Protein AF-A0A523RBK3-F1 (afdb_monomer_lite)

Radius of gyration: 15.53 Å; chains: 1; bounding box: 37×27×38 Å

Secondary structure (DSSP, 8-state):
-EEEEEE-S-HHHHHHHHHHHHHHTT--EEEEEE-SSEEEEEESS---HHHHHTT-SSEEEEEEEEEE--S-HHHHHHHHHHHH----S-EEEEEEEESS---HHHHHHHHHHHHHTT--EEE---SSTTS---HHHHHHTTTTTTSEEEEEEESSSEEEEEEEEE---

Sequence (169 aa):
MNYAFILGKHPKLSLLEIASVFKSKGINFELKEFEKEFAVFEIEKEIEPQSFLNQLGGIIRIVDVEEIKLDNLSSQVAQAINQTIKTNSKFSFGVSAFGLKITNKDLVEIKKRLRKLNKKCRFVPYRKSDGVLSSVQVTKNNLLKEGLEIVLLQGNKSYLGKTIAVQDF

pLDDT: mean 95.7, std 3.06, range [81.88, 98.69]

Structure (mmCIF, N/CA/C/O backbone):
data_AF-A0A523RBK3-F1
#
_entry.id   AF-A0A523RBK3-F1
#
loop_
_atom_site.group_PDB
_atom_site.id
_atom_site.type_symbol
_atom_site.label_atom_id
_atom_site.label_alt_id
_atom_site.label_comp_id
_atom_site.label_asym_id
_atom_site.label_entity_id
_atom_site.label_seq_id
_atom_site.pdbx_PDB_ins_code
_atom_site.Cartn_x
_atom_site.Cartn_y
_atom_site.Cartn_z
_atom_site.occupancy
_atom_site.B_iso_or_equiv
_atom_site.auth_seq_id
_atom_site.auth_comp_id
_atom_site.auth_asym_id
_atom_site.auth_atom_id
_atom_site.pdbx_PDB_model_num
ATOM 1 N N . MET A 1 1 ? 3.959 -5.389 14.275 1.00 92.19 1 MET A N 1
ATOM 2 C CA . MET A 1 1 ? 3.916 -5.362 12.788 1.00 92.19 1 MET A CA 1
ATOM 3 C C . MET A 1 1 ? 3.014 -4.219 12.364 1.00 92.19 1 MET A C 1
ATOM 5 O O . MET A 1 1 ? 2.046 -3.978 13.075 1.00 92.19 1 MET A O 1
ATOM 9 N N . ASN A 1 2 ? 3.294 -3.540 11.249 1.00 97.31 2 ASN A N 1
ATOM 10 C CA . ASN A 1 2 ? 2.471 -2.420 10.788 1.00 97.31 2 ASN A CA 1
ATOM 11 C C . ASN A 1 2 ? 1.676 -2.807 9.539 1.00 97.31 2 ASN A C 1
ATOM 13 O O . ASN A 1 2 ? 2.246 -3.177 8.516 1.00 97.31 2 ASN A O 1
ATOM 17 N N . TYR A 1 3 ? 0.354 -2.680 9.621 1.00 98.44 3 TYR A N 1
ATOM 18 C CA . TYR A 1 3 ? -0.538 -2.891 8.488 1.00 98.44 3 TYR A CA 1
ATOM 19 C C . TYR A 1 3 ? -1.302 -1.621 8.170 1.00 98.44 3 TYR A C 1
ATOM 21 O O . TYR A 1 3 ? -1.888 -0.993 9.054 1.00 98.44 3 TYR A O 1
ATOM 29 N N . ALA A 1 4 ? -1.340 -1.277 6.888 1.00 98.50 4 ALA A N 1
ATOM 30 C CA . ALA A 1 4 ? -2.228 -0.253 6.384 1.00 98.50 4 ALA A CA 1
ATOM 31 C C . ALA A 1 4 ? -3.461 -0.874 5.728 1.00 98.50 4 ALA A C 1
ATOM 33 O O . ALA A 1 4 ? -3.375 -1.822 4.945 1.00 98.50 4 ALA A O 1
ATOM 34 N N . PHE A 1 5 ? -4.615 -0.294 6.021 1.00 98.44 5 PHE A N 1
ATOM 35 C CA . PHE A 1 5 ? -5.902 -0.671 5.460 1.00 98.44 5 PHE A CA 1
ATOM 36 C C . PHE A 1 5 ? -6.364 0.442 4.535 1.00 98.44 5 PHE A C 1
ATOM 38 O O . PHE A 1 5 ? -6.552 1.571 4.986 1.00 98.44 5 PHE A O 1
ATOM 45 N N . ILE A 1 6 ? -6.553 0.133 3.253 1.00 98.25 6 ILE A N 1
ATOM 46 C CA . ILE A 1 6 ? -7.092 1.101 2.295 1.00 98.25 6 ILE A CA 1
ATOM 47 C C . ILE A 1 6 ? -8.609 1.125 2.434 1.00 98.25 6 ILE A C 1
ATOM 49 O O . ILE A 1 6 ? -9.283 0.104 2.264 1.00 98.25 6 ILE A O 1
ATOM 53 N N . LEU A 1 7 ? -9.133 2.298 2.757 1.00 97.62 7 LEU A N 1
ATOM 54 C CA . LEU A 1 7 ? -10.514 2.499 3.164 1.00 97.62 7 LEU A CA 1
ATOM 55 C C . LEU A 1 7 ? -11.407 2.761 1.950 1.00 97.62 7 LEU A C 1
ATOM 57 O O . LEU A 1 7 ? -11.014 3.403 0.978 1.00 97.62 7 LEU A O 1
ATOM 61 N N . GLY A 1 8 ? -12.633 2.252 2.020 1.00 94.06 8 GLY A N 1
ATOM 62 C CA . GLY A 1 8 ? -13.672 2.496 1.031 1.00 94.06 8 GLY A CA 1
ATOM 63 C C . GLY A 1 8 ? -14.421 3.812 1.254 1.00 94.06 8 GLY A C 1
ATOM 64 O O . GLY A 1 8 ? -13.899 4.810 1.744 1.00 94.06 8 GLY A O 1
ATOM 65 N N . LYS A 1 9 ? -15.708 3.810 0.896 1.00 94.44 9 LYS A N 1
ATOM 66 C CA . LYS A 1 9 ? -16.561 5.010 0.858 1.00 94.44 9 LYS A CA 1
ATOM 67 C C . LYS A 1 9 ? -16.813 5.661 2.226 1.00 94.44 9 LYS A C 1
ATOM 69 O O . LYS A 1 9 ? -17.078 6.861 2.281 1.00 94.44 9 LYS A O 1
ATOM 74 N N . HIS A 1 10 ? -16.750 4.894 3.315 1.00 96.75 10 HIS A N 1
ATOM 75 C CA . HIS A 1 10 ? -17.093 5.354 4.665 1.00 96.75 10 HIS A CA 1
ATOM 76 C C . HIS A 1 10 ? -15.929 5.143 5.657 1.00 96.75 10 HIS A C 1
ATOM 78 O O . HIS A 1 10 ? -16.034 4.288 6.533 1.00 96.75 10 HIS A O 1
ATOM 84 N N . PRO A 1 11 ? -14.843 5.945 5.587 1.00 96.50 11 PRO A N 1
ATOM 85 C CA . PRO A 1 11 ? -13.596 5.714 6.332 1.00 96.50 11 PRO A CA 1
ATOM 86 C C . PRO A 1 11 ? -13.761 5.540 7.844 1.00 96.50 11 PRO A C 1
ATOM 88 O O . PRO A 1 11 ? -13.158 4.654 8.440 1.00 96.50 11 PRO A O 1
ATOM 91 N N . LYS A 1 12 ? -14.616 6.355 8.477 1.00 96.56 12 LYS A N 1
ATOM 92 C CA . LYS A 1 12 ? -14.877 6.257 9.923 1.00 96.56 12 LYS A CA 1
ATOM 93 C C . LYS A 1 12 ? -15.567 4.944 10.300 1.00 96.56 12 LYS A C 1
ATOM 95 O O . LYS A 1 12 ? -15.264 4.389 11.348 1.00 96.56 12 LYS A O 1
ATOM 100 N N . LEU A 1 13 ? -16.477 4.449 9.456 1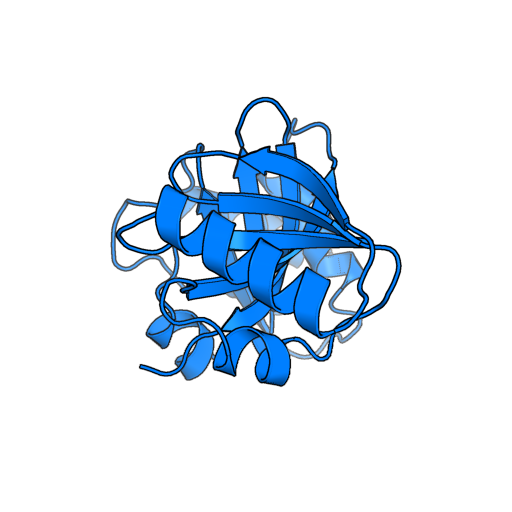.00 96.62 13 LEU A N 1
ATOM 101 C CA . LEU A 1 13 ? -17.139 3.163 9.676 1.00 96.62 13 LEU A CA 1
ATOM 102 C C . LEU A 1 13 ? -16.150 2.015 9.457 1.00 96.62 13 LEU A C 1
ATOM 104 O O . LEU A 1 13 ? -16.048 1.141 10.307 1.00 96.62 13 LEU A O 1
ATOM 108 N N . SER A 1 14 ? -15.356 2.085 8.387 1.00 97.25 14 SER A N 1
ATOM 109 C CA . SER A 1 14 ? -14.274 1.137 8.110 1.00 97.25 14 SER A CA 1
ATOM 110 C C . SER A 1 14 ? -13.286 1.023 9.282 1.00 97.25 14 SER A C 1
ATOM 112 O O . SER A 1 14 ? -12.883 -0.076 9.650 1.00 97.25 14 SER A O 1
ATOM 114 N N . LEU A 1 15 ? -12.931 2.145 9.921 1.00 97.31 15 LEU A N 1
ATOM 115 C CA . LEU A 1 15 ? -12.073 2.159 11.109 1.00 97.31 15 LEU A CA 1
ATOM 116 C C . LEU A 1 15 ? -12.705 1.405 12.293 1.00 97.31 15 LEU A C 1
ATOM 118 O O . LEU A 1 15 ? -12.025 0.638 12.976 1.00 97.31 15 LEU A O 1
ATOM 122 N N . LEU A 1 16 ? -14.007 1.606 12.526 1.00 96.38 16 LEU A N 1
ATOM 123 C CA . LEU A 1 16 ? -14.752 0.900 13.572 1.00 96.38 16 LEU A CA 1
ATOM 124 C C . LEU A 1 16 ? -14.866 -0.602 13.279 1.00 96.38 16 LEU A C 1
ATOM 126 O O . LEU A 1 16 ? -14.740 -1.397 14.208 1.00 96.38 16 LEU A O 1
ATOM 130 N N . GLU A 1 17 ? -15.055 -0.993 12.014 1.00 96.81 17 GLU A N 1
ATOM 131 C CA . GLU A 1 17 ? -15.045 -2.401 11.593 1.00 96.81 17 GLU A CA 1
ATOM 132 C C . GLU A 1 17 ? -13.702 -3.059 11.923 1.00 96.81 17 GLU A C 1
ATOM 134 O O . GLU A 1 17 ? -13.682 -4.075 12.618 1.00 96.81 17 GLU A O 1
ATOM 139 N N . ILE A 1 18 ? -12.583 -2.447 11.512 1.00 97.44 18 ILE A N 1
ATOM 140 C CA . ILE A 1 18 ? -11.232 -2.957 11.797 1.00 97.44 18 ILE A CA 1
ATOM 141 C C . ILE A 1 18 ? -11.037 -3.147 13.308 1.00 97.44 18 ILE A C 1
ATOM 143 O O . ILE A 1 18 ? -10.675 -4.236 13.760 1.00 97.44 18 ILE A O 1
ATOM 147 N N . ALA A 1 19 ? -11.324 -2.109 14.100 1.00 97.12 19 ALA A N 1
ATOM 148 C CA . ALA A 1 19 ? -11.160 -2.151 15.550 1.00 97.12 19 ALA A CA 1
ATOM 149 C C . ALA A 1 19 ? -12.057 -3.210 16.216 1.00 97.12 19 ALA A C 1
ATOM 151 O O . ALA A 1 19 ? -11.629 -3.880 17.157 1.00 97.12 19 ALA A O 1
ATOM 152 N N . SER A 1 20 ? -13.293 -3.381 15.736 1.00 96.75 20 SER A N 1
ATOM 153 C CA . SER A 1 20 ? -14.221 -4.404 16.230 1.00 96.75 20 SER A CA 1
ATOM 154 C C . SER A 1 20 ? -13.703 -5.815 15.944 1.00 96.75 20 SER A C 1
ATOM 156 O O . SER A 1 20 ? -13.658 -6.655 16.847 1.00 96.75 20 SER A O 1
ATOM 158 N N . VAL A 1 21 ? -13.219 -6.065 14.722 1.00 96.31 21 VAL A N 1
ATOM 159 C CA . VAL A 1 21 ? -12.657 -7.368 14.342 1.00 96.31 21 VAL A CA 1
ATOM 160 C C . VAL A 1 21 ? -11.393 -7.673 15.148 1.00 96.31 21 VAL A C 1
ATOM 162 O O . VAL A 1 21 ? -11.285 -8.781 15.677 1.00 96.31 21 VAL A O 1
ATOM 165 N N . PHE A 1 22 ? -10.481 -6.710 15.331 1.00 96.56 22 PHE A N 1
ATOM 166 C CA . PHE A 1 22 ? -9.311 -6.901 16.197 1.00 96.56 22 PHE A CA 1
ATOM 167 C C . PHE A 1 22 ? -9.706 -7.281 17.627 1.00 96.56 22 PHE A C 1
ATOM 169 O O . PHE A 1 22 ? -9.226 -8.296 18.136 1.00 96.56 22 PHE A O 1
ATOM 176 N N . LYS A 1 23 ? -10.645 -6.547 18.242 1.00 95.75 23 LYS A N 1
ATOM 177 C CA . LYS A 1 23 ? -11.152 -6.856 19.590 1.00 95.75 23 LYS A CA 1
ATOM 178 C C . LYS A 1 23 ? -11.771 -8.249 19.668 1.00 95.75 23 LYS A C 1
ATOM 180 O O . LYS A 1 23 ? -11.448 -9.002 20.580 1.00 95.75 23 LYS A O 1
ATOM 185 N N . SER A 1 24 ? -12.610 -8.618 18.699 1.00 95.44 24 SER A N 1
ATOM 186 C CA . SER A 1 24 ? -13.265 -9.935 18.667 1.00 95.44 24 SER A CA 1
ATOM 187 C C . SER A 1 24 ? -12.272 -11.102 18.588 1.00 95.44 24 SER A C 1
ATOM 189 O O . SER A 1 24 ? -12.551 -12.191 19.079 1.00 95.44 24 SER A O 1
ATOM 191 N N . LYS A 1 25 ? -11.093 -10.866 17.998 1.00 94.25 25 LYS A N 1
ATOM 192 C CA . LYS A 1 25 ? -10.009 -11.847 17.867 1.00 94.25 25 LYS A CA 1
ATOM 193 C C . LYS A 1 25 ? -8.978 -11.770 18.997 1.00 94.25 25 LYS A C 1
ATOM 195 O O . LYS A 1 25 ? -7.998 -12.513 18.950 1.00 94.25 25 LYS A O 1
ATOM 200 N N . GLY A 1 26 ? -9.166 -10.879 19.975 1.00 95.00 26 GLY A N 1
ATOM 201 C CA . GLY A 1 26 ? -8.201 -10.641 21.050 1.00 95.00 26 GLY A CA 1
ATOM 202 C C . GLY A 1 26 ? -6.849 -10.124 20.547 1.00 95.00 26 GLY A C 1
ATOM 203 O O . GLY A 1 26 ? -5.816 -10.462 21.115 1.00 95.00 26 GLY A O 1
ATOM 204 N N . ILE A 1 27 ? -6.839 -9.370 19.443 1.00 95.75 27 ILE A N 1
ATOM 205 C CA . ILE A 1 27 ? -5.625 -8.764 18.888 1.00 95.75 27 ILE A CA 1
ATOM 206 C C . ILE A 1 27 ? -5.444 -7.398 19.544 1.00 95.75 27 ILE A C 1
ATOM 208 O O . ILE A 1 27 ? -6.306 -6.530 19.400 1.00 95.75 27 ILE A O 1
ATOM 212 N N . ASN A 1 28 ? -4.322 -7.202 20.234 1.00 96.56 28 ASN A N 1
ATOM 213 C CA . ASN A 1 28 ? -3.901 -5.884 20.697 1.00 96.56 28 ASN A CA 1
ATOM 214 C C . ASN A 1 28 ? -3.442 -5.045 19.501 1.00 96.56 28 ASN A C 1
ATOM 216 O O . ASN A 1 28 ? -2.709 -5.534 18.634 1.00 96.56 28 ASN A O 1
ATOM 220 N N . PHE A 1 29 ? -3.888 -3.791 19.456 1.00 97.50 29 PHE A N 1
ATOM 221 C CA . PHE A 1 29 ? -3.589 -2.876 18.362 1.00 97.50 29 PHE A CA 1
ATOM 222 C C . PHE A 1 29 ? -3.420 -1.438 18.850 1.00 97.50 29 PHE A C 1
ATOM 224 O O . PHE A 1 29 ? -4.077 -1.005 19.797 1.00 97.50 29 PHE A O 1
ATOM 231 N N . GLU A 1 30 ? -2.604 -0.682 18.125 1.00 97.94 30 GLU A N 1
ATOM 232 C CA . GLU A 1 30 ? -2.456 0.764 18.251 1.00 97.94 30 GLU A CA 1
ATOM 233 C C . GLU A 1 30 ? -2.744 1.410 16.891 1.00 97.94 30 GLU A C 1
ATOM 235 O O . GLU A 1 30 ? -2.202 0.999 15.863 1.00 97.94 30 GLU A O 1
ATOM 240 N N . LEU A 1 31 ? -3.608 2.427 16.866 1.00 98.06 31 LEU A N 1
ATOM 241 C CA . LEU A 1 31 ? -3.828 3.235 15.669 1.00 98.06 31 LEU A CA 1
ATOM 242 C C . LEU A 1 31 ? -2.678 4.239 15.535 1.00 98.06 31 LEU A C 1
ATOM 244 O O . LEU A 1 31 ? -2.620 5.205 16.292 1.00 98.06 31 LEU A O 1
ATOM 248 N N . LYS A 1 32 ? -1.784 4.023 14.567 1.00 98.25 32 LYS A N 1
ATOM 249 C CA . LYS A 1 32 ? -0.632 4.905 14.317 1.00 98.25 32 LYS A CA 1
ATOM 250 C C . LYS A 1 32 ? -1.015 6.105 13.464 1.00 98.25 32 LYS A C 1
ATOM 252 O O . LYS A 1 32 ? -0.491 7.195 13.674 1.00 98.25 32 LYS A O 1
ATOM 257 N N . GLU A 1 33 ? -1.927 5.911 12.511 1.00 98.12 33 GLU A N 1
ATOM 258 C CA . GLU A 1 33 ? -2.356 6.970 11.599 1.00 98.12 33 GLU A CA 1
ATOM 259 C C . GLU A 1 33 ? -3.746 6.712 11.026 1.00 98.12 33 GLU A C 1
ATOM 261 O O . GLU A 1 33 ? -4.116 5.569 10.757 1.00 98.12 33 GLU A O 1
ATOM 266 N N . PHE A 1 34 ? -4.511 7.779 10.808 1.00 98.19 34 PHE A N 1
ATOM 267 C CA . PHE A 1 34 ? -5.820 7.709 10.173 1.00 98.19 34 PHE A CA 1
ATOM 268 C C . PHE A 1 34 ? -6.018 8.891 9.235 1.00 98.19 34 PHE A C 1
ATOM 270 O O . PHE A 1 34 ? -6.095 10.037 9.671 1.00 98.19 34 PHE A O 1
ATOM 277 N N . GLU A 1 35 ? -6.158 8.575 7.956 1.00 97.50 35 GLU A N 1
ATOM 278 C CA . GLU A 1 35 ? -6.405 9.515 6.877 1.00 97.50 35 GLU A CA 1
ATOM 279 C C . GLU A 1 35 ? -7.713 9.172 6.157 1.00 97.50 35 GLU A C 1
ATOM 281 O O . GLU A 1 35 ? -8.369 8.158 6.410 1.00 97.50 35 GLU A O 1
ATOM 286 N N . LYS A 1 36 ? -8.114 10.025 5.210 1.00 95.19 36 LYS A N 1
ATOM 287 C CA . LYS A 1 36 ? -9.346 9.817 4.434 1.00 95.19 36 LYS A CA 1
ATOM 288 C C . LYS A 1 36 ? -9.352 8.492 3.658 1.00 95.19 36 LYS A C 1
ATOM 290 O O . LYS A 1 36 ? -10.417 7.911 3.482 1.00 95.19 36 LYS A O 1
ATOM 295 N N . GLU A 1 37 ? -8.199 8.049 3.163 1.00 96.94 37 GLU A N 1
ATOM 296 C CA . GLU A 1 37 ? -8.091 6.900 2.251 1.00 96.94 37 GLU A CA 1
ATOM 297 C C . GLU A 1 37 ? -7.423 5.676 2.884 1.00 96.94 37 GLU A C 1
ATOM 299 O O . GLU A 1 37 ? -7.514 4.581 2.332 1.00 96.94 37 GLU A O 1
ATOM 304 N N . PHE A 1 38 ? -6.763 5.830 4.032 1.00 98.44 38 PHE A N 1
ATOM 305 C CA . PHE A 1 38 ? -6.058 4.735 4.687 1.00 98.44 38 PHE A CA 1
ATOM 306 C C . PHE A 1 38 ? -6.025 4.893 6.210 1.00 98.44 38 PHE A C 1
ATOM 308 O O . PHE A 1 38 ? -6.132 5.995 6.741 1.00 98.44 38 PHE A O 1
ATOM 315 N N . ALA A 1 39 ? -5.839 3.780 6.913 1.00 98.56 39 ALA A N 1
ATOM 316 C CA . ALA A 1 39 ? -5.503 3.754 8.334 1.00 98.56 39 ALA A CA 1
ATOM 317 C C . ALA A 1 39 ? -4.314 2.818 8.557 1.00 98.56 39 ALA A C 1
ATOM 319 O O . ALA A 1 39 ? -4.282 1.743 7.958 1.00 98.56 39 ALA A O 1
ATOM 320 N N . VAL A 1 40 ? -3.365 3.203 9.410 1.00 98.69 40 VAL A N 1
ATOM 321 C CA . VAL A 1 40 ? -2.197 2.388 9.769 1.00 98.69 40 VAL A CA 1
ATOM 322 C C . VAL A 1 40 ? -2.325 1.929 11.210 1.00 98.69 40 VAL A C 1
ATOM 324 O O . VAL A 1 40 ? -2.484 2.743 12.121 1.00 98.69 40 VAL A O 1
ATOM 327 N N . PHE A 1 41 ? -2.226 0.621 11.409 1.00 98.44 41 PHE A N 1
ATOM 328 C CA . PHE A 1 41 ? -2.255 -0.009 12.717 1.00 98.44 41 PHE A CA 1
ATOM 329 C C . PHE A 1 41 ? -0.960 -0.753 12.979 1.00 98.44 41 PHE A C 1
ATOM 331 O O . PHE A 1 41 ? -0.492 -1.516 12.132 1.00 98.44 41 PHE A O 1
ATOM 338 N N . GLU A 1 42 ? -0.441 -0.583 14.185 1.00 98.12 42 GLU A N 1
ATOM 339 C CA . GLU A 1 42 ? 0.530 -1.501 14.750 1.00 98.12 42 GLU A CA 1
ATOM 340 C C . GLU A 1 42 ? -0.231 -2.603 15.485 1.00 98.12 42 GLU A C 1
ATOM 342 O O . GLU A 1 42 ? -1.094 -2.315 16.315 1.00 98.12 42 GLU A O 1
ATOM 347 N N . ILE A 1 43 ? 0.060 -3.863 15.166 1.00 96.19 43 ILE A N 1
ATOM 348 C CA . ILE A 1 43 ? -0.532 -5.023 15.837 1.00 96.19 43 ILE A CA 1
ATOM 349 C C . ILE A 1 43 ? 0.546 -5.996 16.308 1.00 96.19 43 ILE A C 1
ATOM 351 O O . ILE A 1 43 ? 1.584 -6.170 15.657 1.00 96.19 43 ILE A O 1
ATOM 355 N N . GLU A 1 44 ? 0.284 -6.646 17.440 1.00 92.12 44 GLU A N 1
ATOM 356 C CA . GLU A 1 44 ? 1.220 -7.587 18.074 1.00 92.12 44 GLU A CA 1
ATOM 357 C C . GLU A 1 44 ? 1.207 -8.974 17.421 1.00 92.12 44 GLU A C 1
ATOM 359 O O . GLU A 1 44 ? 2.189 -9.711 17.497 1.00 92.12 44 GLU A O 1
ATOM 364 N N . LYS A 1 45 ? 0.098 -9.337 16.767 1.00 89.25 45 LYS A N 1
ATOM 365 C CA . LYS A 1 45 ? -0.124 -10.669 16.200 1.00 89.25 45 LYS A CA 1
ATOM 366 C C . LYS A 1 45 ? -0.292 -10.602 14.687 1.00 89.25 45 LYS A C 1
ATOM 368 O O . LYS A 1 45 ? -1.072 -9.795 14.189 1.00 89.25 45 LYS A O 1
ATOM 373 N N . GLU A 1 46 ? 0.395 -11.488 13.971 1.00 88.94 46 GLU A N 1
ATOM 374 C CA . GLU A 1 46 ? 0.202 -11.655 12.531 1.00 88.94 46 GLU A CA 1
ATOM 375 C C . GLU A 1 46 ? -1.238 -12.097 12.221 1.00 88.94 46 GLU A C 1
ATOM 377 O O . GLU A 1 46 ? -1.829 -12.924 12.924 1.00 88.94 46 GLU A O 1
ATOM 382 N N . ILE A 1 47 ? -1.814 -11.511 11.173 1.00 92.62 47 ILE A N 1
ATOM 383 C CA . ILE A 1 47 ? -3.145 -11.851 10.674 1.00 92.62 47 ILE A CA 1
ATOM 384 C C . ILE A 1 47 ? -3.011 -12.663 9.396 1.00 92.62 47 ILE A C 1
ATOM 386 O O . ILE A 1 47 ? -2.133 -12.388 8.588 1.00 92.62 47 ILE A O 1
ATOM 390 N N . GLU A 1 48 ? -3.934 -13.597 9.172 1.00 95.31 48 GLU A N 1
ATOM 391 C CA . GLU A 1 48 ? -4.135 -14.187 7.847 1.00 95.31 48 GLU A CA 1
ATOM 392 C C . GLU A 1 48 ? -4.823 -13.154 6.943 1.00 95.31 48 GLU A C 1
ATOM 394 O O . GLU A 1 48 ? -6.031 -12.930 7.108 1.00 95.31 48 GLU A O 1
ATOM 399 N N . PRO A 1 49 ? -4.106 -12.478 6.020 1.00 94.69 49 PRO A N 1
ATOM 400 C CA . PRO A 1 49 ? -4.567 -11.197 5.489 1.00 94.69 49 PRO A CA 1
ATOM 401 C C . PRO A 1 49 ? -5.861 -11.310 4.685 1.00 94.69 49 PRO A C 1
ATOM 403 O O . PRO A 1 49 ? -6.771 -10.505 4.868 1.00 94.69 49 PRO A O 1
ATOM 406 N N . GLN A 1 50 ? -5.989 -12.336 3.836 1.00 96.06 50 GLN A N 1
ATOM 407 C CA . GLN A 1 50 ? -7.195 -12.510 3.024 1.00 96.06 50 GLN A CA 1
ATOM 408 C C . GLN A 1 50 ? -8.401 -12.920 3.880 1.00 96.06 50 GLN A C 1
ATOM 410 O O . GLN A 1 50 ? -9.487 -12.376 3.712 1.00 96.06 50 GLN A O 1
ATOM 415 N N . SER A 1 51 ? -8.215 -13.831 4.841 1.00 95.44 51 SER A N 1
ATOM 416 C CA . SER A 1 51 ? -9.285 -14.234 5.766 1.00 95.44 51 SER A CA 1
ATOM 417 C C . SER A 1 51 ? -9.755 -13.058 6.625 1.00 95.44 51 SER A C 1
ATOM 419 O O . SER A 1 51 ? -10.955 -12.885 6.847 1.00 95.44 51 SER A O 1
ATOM 421 N N . PHE A 1 52 ? -8.822 -12.215 7.077 1.00 96.00 52 PHE A N 1
ATOM 422 C CA . PHE A 1 52 ? -9.128 -10.992 7.813 1.00 96.00 52 PHE A CA 1
ATOM 423 C C . PHE A 1 52 ? -9.894 -9.989 6.947 1.00 96.00 52 PHE A C 1
ATOM 425 O O . PHE A 1 52 ? -10.932 -9.489 7.373 1.00 96.00 52 PHE A O 1
ATOM 432 N N . LEU A 1 53 ? -9.428 -9.740 5.719 1.00 96.69 53 LEU A N 1
ATOM 433 C CA . LEU A 1 53 ? -10.076 -8.819 4.787 1.00 96.69 53 LEU A CA 1
ATOM 434 C C . LEU A 1 53 ? -11.510 -9.247 4.446 1.00 96.69 53 LEU A C 1
ATOM 436 O O . LEU A 1 53 ? -12.395 -8.401 4.398 1.00 96.69 53 LEU A O 1
ATOM 440 N N . ASN A 1 54 ? -11.761 -10.549 4.295 1.00 95.88 54 ASN A N 1
ATOM 441 C CA . ASN A 1 54 ? -13.090 -11.091 3.990 1.00 95.88 54 ASN A CA 1
ATOM 442 C C . ASN A 1 54 ? -14.137 -10.843 5.099 1.00 95.88 54 ASN A C 1
ATOM 444 O O . ASN A 1 54 ? -15.327 -11.035 4.863 1.00 95.88 54 ASN A O 1
ATOM 448 N N . GLN A 1 55 ? -13.719 -10.428 6.301 1.00 95.06 55 GLN A N 1
ATOM 449 C CA . GLN A 1 55 ? -14.615 -10.045 7.403 1.00 95.06 55 GLN A CA 1
ATOM 450 C C . GLN A 1 55 ? -14.979 -8.551 7.389 1.00 95.06 55 GLN A C 1
ATOM 452 O O . GLN A 1 55 ? -15.781 -8.117 8.215 1.00 95.06 55 GLN A O 1
ATOM 457 N N . LEU A 1 56 ? -14.389 -7.758 6.490 1.00 95.31 56 LEU A N 1
ATOM 458 C CA . LEU A 1 56 ? -14.530 -6.304 6.448 1.00 95.31 56 LEU A CA 1
ATOM 459 C C . LEU A 1 56 ? -15.298 -5.887 5.191 1.00 95.31 56 LEU A C 1
ATOM 461 O O . LEU A 1 56 ? -14.918 -6.234 4.074 1.00 95.31 56 LEU A O 1
ATOM 465 N N . GLY A 1 57 ? -16.367 -5.109 5.362 1.00 92.25 57 GLY A N 1
ATOM 466 C CA . GLY A 1 57 ? -17.171 -4.621 4.239 1.00 92.25 57 GLY A CA 1
ATOM 467 C C . GLY A 1 57 ? -16.590 -3.356 3.609 1.00 92.25 57 GLY A C 1
ATOM 468 O O . GLY A 1 57 ? -16.672 -3.159 2.396 1.00 92.25 57 GLY A O 1
ATOM 469 N N . GLY A 1 58 ? -15.982 -2.495 4.429 1.00 93.38 58 GLY A N 1
ATOM 470 C CA . GLY A 1 58 ? -15.521 -1.168 4.028 1.00 93.38 58 GLY A CA 1
ATOM 471 C C . GLY A 1 58 ? -14.047 -1.057 3.637 1.00 93.38 58 GLY 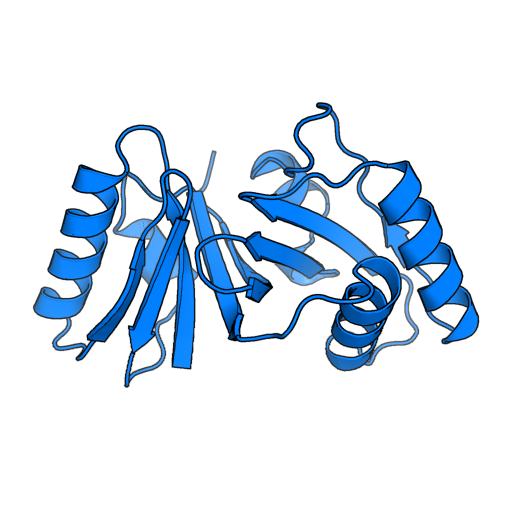A C 1
ATOM 472 O O . GLY A 1 58 ? -13.549 0.073 3.606 1.00 93.38 58 GLY A O 1
ATOM 473 N N . ILE A 1 59 ? -13.338 -2.163 3.390 1.00 97.50 59 ILE A N 1
ATOM 474 C CA . ILE A 1 59 ? -11.883 -2.186 3.155 1.00 97.50 59 ILE A CA 1
ATOM 475 C C . ILE A 1 59 ? -11.559 -2.754 1.776 1.00 97.50 59 ILE A C 1
ATOM 477 O O . ILE A 1 59 ? -11.986 -3.847 1.427 1.00 97.50 59 ILE A O 1
ATOM 481 N N . ILE A 1 60 ? -10.748 -2.021 1.012 1.00 96.62 60 ILE A N 1
ATOM 482 C CA . ILE A 1 60 ? -10.402 -2.357 -0.375 1.00 96.62 60 ILE A CA 1
ATOM 483 C C . ILE A 1 60 ? -9.220 -3.332 -0.435 1.00 96.62 60 ILE A C 1
ATOM 485 O O . ILE A 1 60 ? -9.181 -4.219 -1.291 1.00 96.62 60 ILE A O 1
ATOM 489 N N . ARG A 1 61 ? -8.206 -3.130 0.415 1.00 96.88 61 ARG A N 1
ATOM 490 C CA . ARG A 1 61 ? -6.996 -3.966 0.481 1.00 96.88 61 ARG A CA 1
ATOM 491 C C . ARG A 1 61 ? -6.236 -3.763 1.790 1.00 96.88 61 ARG A C 1
ATOM 493 O O . ARG A 1 61 ? -6.394 -2.728 2.441 1.00 96.88 61 ARG A O 1
ATOM 500 N N . ILE A 1 62 ? -5.381 -4.730 2.112 1.00 98.31 62 ILE A N 1
ATOM 501 C CA . ILE A 1 62 ? -4.429 -4.681 3.230 1.00 98.31 62 ILE A CA 1
ATOM 502 C C . ILE A 1 62 ? -3.012 -4.610 2.665 1.00 98.31 62 ILE A C 1
ATOM 504 O O . ILE A 1 62 ? -2.677 -5.306 1.700 1.00 98.31 62 ILE A O 1
ATOM 508 N N . VAL A 1 63 ? -2.186 -3.773 3.282 1.00 98.50 63 VAL A N 1
ATOM 509 C CA . VAL A 1 63 ? -0.796 -3.526 2.909 1.00 98.50 63 VAL A CA 1
ATOM 510 C C . VAL A 1 63 ? 0.094 -3.772 4.124 1.00 98.50 63 VAL A C 1
ATOM 512 O O . VAL A 1 63 ? -0.162 -3.228 5.194 1.00 98.50 63 VAL A O 1
ATOM 515 N N . ASP A 1 64 ? 1.137 -4.573 3.949 1.00 97.94 64 ASP A N 1
ATOM 516 C CA . ASP A 1 64 ? 2.241 -4.724 4.904 1.00 97.94 64 ASP A CA 1
ATOM 517 C C . ASP A 1 64 ? 3.216 -3.564 4.693 1.00 97.94 64 ASP A C 1
ATOM 519 O O . ASP A 1 64 ? 3.771 -3.445 3.595 1.00 97.94 64 ASP A O 1
ATOM 523 N N . VAL A 1 65 ? 3.338 -2.669 5.677 1.00 98.12 65 VAL A N 1
ATOM 524 C CA . VAL A 1 65 ? 4.010 -1.368 5.529 1.00 98.12 65 VAL A CA 1
ATOM 525 C C . VAL A 1 65 ? 5.114 -1.153 6.555 1.00 98.12 65 VAL A C 1
ATOM 527 O O . VAL A 1 65 ? 5.047 -1.617 7.687 1.00 98.12 65 VAL A O 1
ATOM 530 N N . GLU A 1 66 ? 6.091 -0.336 6.183 1.00 97.56 66 GLU A N 1
ATOM 531 C CA . GLU A 1 66 ? 7.087 0.235 7.083 1.00 97.56 66 GLU A CA 1
ATOM 532 C C . GLU A 1 66 ? 7.012 1.765 7.023 1.00 97.56 66 GLU A C 1
ATOM 534 O O . GLU A 1 66 ? 6.766 2.346 5.961 1.00 97.56 66 GLU A O 1
ATOM 539 N N . GLU A 1 67 ? 7.204 2.425 8.169 1.00 97.69 67 GLU A N 1
ATOM 540 C CA . GLU A 1 67 ? 7.361 3.882 8.221 1.00 97.69 67 GLU A CA 1
ATOM 541 C C . GLU A 1 67 ? 8.703 4.258 7.580 1.00 97.69 67 GLU A C 1
ATOM 543 O O . GLU A 1 67 ? 9.740 3.667 7.884 1.00 97.69 67 GLU A O 1
ATOM 548 N N . ILE A 1 68 ? 8.690 5.241 6.683 1.00 97.00 68 ILE A N 1
ATOM 549 C CA . ILE A 1 68 ? 9.876 5.704 5.965 1.00 97.00 68 ILE A CA 1
ATOM 550 C C . ILE A 1 68 ? 9.970 7.225 5.995 1.00 97.00 68 ILE A C 1
ATOM 552 O O . ILE A 1 68 ? 8.987 7.940 6.171 1.00 97.00 68 ILE A O 1
ATOM 556 N N . LYS A 1 69 ? 11.166 7.740 5.712 1.00 96.44 69 LYS A N 1
ATOM 557 C CA . LYS A 1 69 ? 11.337 9.127 5.284 1.00 96.44 69 LYS A CA 1
ATOM 558 C C . LYS A 1 69 ? 11.327 9.162 3.760 1.00 96.44 69 LYS A C 1
ATOM 560 O O . LYS A 1 69 ? 12.270 8.679 3.136 1.00 96.44 69 LYS A O 1
ATOM 565 N N . LEU A 1 70 ? 10.263 9.693 3.164 1.00 92.81 70 LEU A N 1
ATOM 566 C CA . LEU A 1 70 ? 10.152 9.798 1.711 1.00 92.81 70 LEU A CA 1
ATOM 567 C C . LEU A 1 70 ? 11.077 10.910 1.190 1.00 92.81 70 LEU A C 1
ATOM 569 O O . LEU A 1 70 ? 10.925 12.070 1.569 1.00 92.81 70 LEU A O 1
ATOM 573 N N . ASP A 1 71 ? 12.031 10.559 0.328 1.00 91.12 71 ASP A N 1
ATOM 574 C CA . ASP A 1 71 ? 12.975 11.509 -0.275 1.00 91.12 71 ASP A CA 1
ATOM 575 C C . ASP A 1 71 ? 13.005 11.401 -1.809 1.00 91.12 71 ASP A C 1
ATOM 577 O O . ASP A 1 71 ? 12.656 12.338 -2.524 1.00 91.12 71 ASP A O 1
ATOM 581 N N . ASN A 1 72 ? 13.361 10.232 -2.332 1.00 93.38 72 ASN A N 1
ATOM 582 C CA . ASN A 1 72 ? 13.435 9.902 -3.740 1.00 93.38 72 ASN A CA 1
ATOM 583 C C . ASN A 1 72 ? 12.545 8.692 -4.007 1.00 93.38 72 ASN A C 1
ATOM 585 O O . ASN A 1 72 ? 12.999 7.543 -4.003 1.00 93.38 72 ASN A O 1
ATOM 589 N N . LEU A 1 73 ? 11.277 8.982 -4.301 1.00 94.56 73 LEU A N 1
ATOM 590 C CA . LEU A 1 73 ? 10.232 7.997 -4.565 1.00 94.56 73 LEU A CA 1
ATOM 591 C C . LEU A 1 73 ? 10.699 6.900 -5.529 1.00 94.56 73 LEU A C 1
ATOM 593 O O . LEU A 1 73 ? 10.633 5.714 -5.210 1.00 94.56 73 LEU A O 1
ATOM 597 N N . SER A 1 74 ? 11.219 7.283 -6.698 1.00 94.81 74 SER A N 1
ATOM 598 C CA . SER A 1 74 ? 11.624 6.328 -7.731 1.00 94.81 74 SER A CA 1
ATOM 599 C C . SER A 1 74 ? 12.746 5.398 -7.263 1.00 94.81 74 SER A C 1
ATOM 601 O O . SER A 1 74 ? 12.778 4.224 -7.641 1.00 94.81 74 SER A O 1
ATOM 603 N N . SER A 1 75 ? 13.682 5.908 -6.459 1.00 96.06 75 SER A N 1
ATOM 604 C CA . SER A 1 75 ? 14.785 5.124 -5.902 1.00 96.06 75 SER A CA 1
ATOM 605 C C . SER A 1 75 ? 14.318 4.188 -4.794 1.00 96.06 75 SER A C 1
ATOM 607 O O . SER A 1 75 ? 14.614 2.995 -4.855 1.00 96.06 75 SER A O 1
ATOM 609 N N . GLN A 1 76 ? 13.551 4.703 -3.833 1.00 96.81 76 GLN A N 1
ATOM 610 C CA . GLN A 1 76 ? 13.059 3.932 -2.691 1.00 96.81 76 GLN A CA 1
ATOM 611 C C . GLN A 1 76 ? 12.124 2.805 -3.143 1.00 96.81 76 GLN A C 1
ATOM 613 O O . GLN A 1 76 ? 12.311 1.657 -2.747 1.00 96.81 76 GLN A O 1
ATOM 618 N N . VAL A 1 77 ? 11.201 3.081 -4.071 1.00 97.56 77 VAL A N 1
ATOM 619 C CA . VAL A 1 77 ? 10.318 2.049 -4.639 1.00 97.56 77 VAL A CA 1
ATOM 620 C C . VAL A 1 77 ? 11.115 0.987 -5.401 1.00 97.56 77 VAL A C 1
ATOM 622 O O . VAL A 1 77 ? 10.867 -0.206 -5.236 1.00 97.56 77 VAL A O 1
ATOM 625 N N . ALA A 1 78 ? 12.096 1.380 -6.222 1.00 97.44 78 ALA A N 1
ATOM 626 C CA . ALA A 1 78 ? 12.923 0.412 -6.945 1.00 97.44 78 ALA A CA 1
ATOM 627 C C . ALA A 1 78 ? 13.747 -0.472 -5.993 1.00 97.44 78 ALA A C 1
ATOM 629 O O . ALA A 1 78 ? 13.897 -1.671 -6.242 1.00 97.44 78 ALA A O 1
ATOM 630 N N . GLN A 1 79 ? 14.260 0.102 -4.902 1.00 96.44 79 GLN A N 1
ATOM 631 C CA . GLN A 1 79 ? 14.993 -0.632 -3.877 1.00 96.44 79 GLN A CA 1
ATOM 632 C C . GLN A 1 79 ? 14.088 -1.617 -3.135 1.00 96.44 79 GLN A C 1
ATOM 634 O O . GLN A 1 79 ? 14.459 -2.787 -3.030 1.00 96.44 79 GLN A O 1
ATOM 639 N N . ALA A 1 80 ? 12.895 -1.187 -2.718 1.00 96.88 80 ALA A N 1
ATOM 640 C CA . ALA A 1 80 ? 11.909 -2.053 -2.079 1.00 96.88 80 ALA A CA 1
ATOM 641 C C . ALA A 1 80 ? 11.545 -3.242 -2.981 1.00 96.88 80 ALA A C 1
ATOM 643 O O . ALA A 1 80 ? 11.656 -4.395 -2.571 1.00 96.88 80 ALA A O 1
ATOM 644 N N . ILE A 1 81 ? 11.247 -2.989 -4.262 1.00 96.88 81 ILE A N 1
ATOM 645 C CA . ILE A 1 81 ? 10.979 -4.052 -5.243 1.00 96.88 81 ILE A CA 1
ATOM 646 C C . ILE A 1 81 ? 12.158 -5.030 -5.349 1.00 96.88 81 ILE A C 1
ATOM 648 O O . ILE A 1 81 ? 11.952 -6.243 -5.373 1.00 96.88 81 ILE A O 1
ATOM 652 N N . ASN A 1 82 ? 13.395 -4.531 -5.419 1.00 95.69 82 ASN A N 1
ATOM 653 C CA . ASN A 1 82 ? 14.586 -5.377 -5.520 1.00 95.69 82 ASN A CA 1
ATOM 654 C C . ASN A 1 82 ? 14.836 -6.205 -4.247 1.00 95.69 82 ASN A C 1
ATOM 656 O O . ASN A 1 82 ? 15.343 -7.327 -4.315 1.00 95.69 82 ASN A O 1
ATOM 660 N N . GLN A 1 83 ? 14.478 -5.665 -3.083 1.00 94.75 83 GLN A N 1
ATOM 661 C CA . GLN A 1 83 ? 14.557 -6.374 -1.812 1.00 94.75 83 GLN A CA 1
ATOM 662 C C . GLN A 1 83 ? 13.489 -7.467 -1.716 1.00 94.75 83 GLN A C 1
ATOM 664 O O . GLN A 1 83 ? 13.826 -8.563 -1.275 1.00 94.75 83 GLN A O 1
ATOM 669 N N . THR A 1 84 ? 12.266 -7.225 -2.186 1.00 93.75 84 THR A N 1
ATOM 670 C CA . THR A 1 84 ? 11.177 -8.213 -2.155 1.00 93.75 84 THR A CA 1
ATOM 671 C C . THR A 1 84 ? 11.340 -9.303 -3.221 1.00 93.75 84 THR A C 1
ATOM 673 O O . THR A 1 84 ? 11.246 -10.491 -2.921 1.00 93.75 84 THR A O 1
ATOM 676 N N . ILE A 1 85 ? 11.623 -8.934 -4.473 1.00 92.31 85 ILE A N 1
ATOM 677 C CA . ILE A 1 85 ? 11.703 -9.878 -5.595 1.00 92.31 85 ILE A CA 1
ATOM 678 C C . ILE A 1 85 ? 13.137 -10.374 -5.773 1.00 92.31 85 ILE A C 1
ATOM 680 O O . ILE A 1 85 ? 13.966 -9.761 -6.451 1.00 92.31 85 ILE A O 1
ATOM 684 N N . LYS A 1 86 ? 13.429 -11.545 -5.201 1.00 89.06 86 LYS A N 1
ATOM 685 C CA . LYS A 1 86 ? 14.754 -12.180 -5.307 1.00 89.06 86 LYS A CA 1
ATOM 686 C C . LYS A 1 86 ? 15.001 -12.891 -6.637 1.00 89.06 86 LYS A C 1
ATOM 688 O O . LYS A 1 86 ? 16.152 -13.053 -7.024 1.00 89.06 86 LYS A O 1
ATOM 693 N N . THR A 1 87 ? 13.951 -13.244 -7.377 1.00 84.94 87 THR A N 1
ATOM 694 C CA . THR A 1 87 ? 14.098 -13.908 -8.681 1.00 84.94 87 THR A CA 1
ATOM 695 C C . THR A 1 87 ? 14.653 -12.975 -9.766 1.00 84.94 87 THR A C 1
ATOM 697 O O . THR A 1 87 ? 14.498 -11.750 -9.708 1.00 84.94 87 THR A O 1
ATOM 700 N N . ASN A 1 88 ? 15.293 -13.577 -10.772 1.00 82.88 88 ASN A N 1
ATOM 701 C CA . ASN A 1 88 ? 15.714 -12.929 -12.019 1.00 82.88 88 ASN A CA 1
ATOM 702 C C . ASN A 1 88 ? 14.734 -13.188 -13.177 1.00 82.88 88 ASN A C 1
ATOM 704 O O . ASN A 1 88 ? 14.911 -12.653 -14.278 1.00 82.88 88 ASN A O 1
ATOM 708 N N . SER A 1 89 ? 13.694 -13.992 -12.936 1.00 90.56 89 SER A N 1
ATOM 709 C CA . SER A 1 89 ? 12.589 -14.184 -13.870 1.00 90.56 89 SER A CA 1
ATOM 710 C C . SER A 1 89 ? 11.851 -12.873 -14.120 1.00 90.56 89 SER A C 1
ATOM 712 O O . SER A 1 89 ? 11.849 -11.955 -13.297 1.00 90.56 89 SER A O 1
ATOM 714 N N . LYS A 1 90 ? 11.216 -12.776 -15.290 1.00 94.69 90 LYS A N 1
ATOM 715 C CA . LYS A 1 90 ? 10.431 -11.597 -15.647 1.00 94.69 90 LYS A CA 1
ATOM 716 C C . LYS A 1 90 ? 9.182 -11.520 -14.767 1.00 94.69 90 LYS A C 1
ATOM 718 O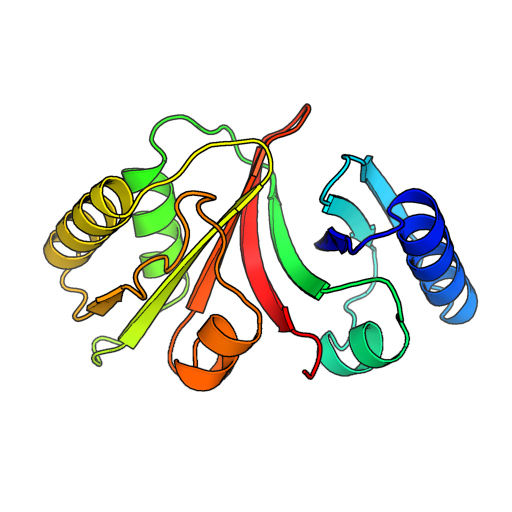 O . LYS A 1 90 ? 8.400 -12.460 -14.770 1.00 94.69 90 LYS A O 1
ATOM 723 N N . PHE A 1 91 ? 8.965 -10.387 -14.103 1.00 95.88 91 PHE A N 1
ATOM 724 C CA . PHE A 1 91 ? 7.795 -10.165 -13.243 1.00 95.88 91 PHE A CA 1
ATOM 725 C C . PHE A 1 91 ? 7.024 -8.889 -13.609 1.00 95.88 91 PHE A C 1
ATOM 727 O O . PHE A 1 91 ? 7.502 -8.029 -14.364 1.00 95.88 91 PHE A O 1
ATOM 734 N N . SER A 1 92 ? 5.808 -8.774 -13.079 1.00 97.25 92 SER A N 1
ATOM 735 C CA . SER A 1 92 ? 4.984 -7.563 -13.169 1.00 97.25 92 SER A CA 1
ATOM 736 C C . SER A 1 92 ? 5.051 -6.804 -11.852 1.00 97.25 92 SER A C 1
ATOM 738 O O . SER A 1 92 ? 5.008 -7.428 -10.799 1.00 97.25 92 SER A O 1
ATOM 740 N N . PHE A 1 93 ? 5.117 -5.478 -11.894 1.00 98.12 93 PHE A N 1
ATOM 741 C CA . PHE A 1 93 ? 4.949 -4.662 -10.697 1.00 98.12 93 PHE A CA 1
ATOM 742 C C . PHE A 1 93 ? 3.886 -3.587 -10.891 1.00 98.12 93 PHE A C 1
ATOM 744 O O . PHE A 1 93 ? 3.687 -3.071 -11.992 1.00 98.12 93 PHE A O 1
ATOM 751 N N . GLY A 1 94 ? 3.208 -3.257 -9.805 1.00 98.06 94 GLY A N 1
ATOM 752 C CA . GLY A 1 94 ? 2.341 -2.098 -9.681 1.00 98.06 94 GLY A CA 1
ATOM 753 C C . GLY A 1 94 ? 2.878 -1.150 -8.622 1.00 98.06 94 GLY A C 1
ATOM 754 O O . GLY A 1 94 ? 3.636 -1.565 -7.745 1.00 98.06 94 GLY A O 1
ATOM 755 N N . VAL A 1 95 ? 2.478 0.112 -8.704 1.00 98.25 95 VAL A N 1
ATOM 756 C CA . VAL A 1 95 ? 2.616 1.052 -7.594 1.00 98.25 95 VAL A CA 1
ATOM 757 C C . VAL A 1 95 ? 1.254 1.697 -7.390 1.00 98.25 95 VAL A C 1
ATOM 759 O O . VAL A 1 95 ? 0.588 1.979 -8.378 1.00 98.25 95 VAL A O 1
ATOM 762 N N . SER A 1 96 ? 0.833 1.890 -6.148 1.00 98.19 96 SER A N 1
ATOM 763 C CA . SER A 1 96 ? -0.314 2.729 -5.794 1.00 98.19 96 SER A CA 1
ATOM 764 C C . SER A 1 96 ? 0.134 3.770 -4.779 1.00 98.19 96 SER A C 1
ATOM 766 O O . SER A 1 96 ? 0.985 3.482 -3.940 1.00 98.19 96 SER A O 1
ATOM 768 N N . ALA A 1 97 ? -0.421 4.974 -4.851 1.00 97.62 97 ALA A N 1
ATOM 769 C CA . ALA A 1 97 ? -0.082 6.063 -3.946 1.00 97.62 97 ALA A CA 1
ATOM 770 C C . ALA A 1 97 ? -1.345 6.700 -3.357 1.00 97.62 97 ALA A C 1
ATOM 772 O O . ALA A 1 97 ? -2.275 6.999 -4.099 1.00 97.62 97 ALA A O 1
ATOM 773 N N . PHE A 1 98 ? -1.357 6.933 -2.045 1.00 97.31 98 PHE A N 1
ATOM 774 C CA . PHE A 1 98 ? -2.450 7.603 -1.334 1.00 97.31 98 PHE A CA 1
ATOM 775 C C . PHE A 1 98 ? -1.904 8.803 -0.560 1.00 97.31 98 PHE A C 1
ATOM 777 O O . PHE A 1 98 ? -0.874 8.691 0.102 1.00 97.31 98 PHE A O 1
ATOM 784 N N . GLY A 1 99 ? -2.561 9.961 -0.675 1.00 95.44 99 GLY A N 1
ATOM 785 C CA . GLY A 1 99 ? -2.079 11.230 -0.102 1.00 95.44 99 GLY A CA 1
ATOM 786 C C . GLY A 1 99 ? -0.878 11.872 -0.819 1.00 95.44 99 GLY A C 1
ATOM 787 O O . GLY A 1 99 ? -0.405 12.935 -0.426 1.00 95.44 99 GLY A O 1
ATOM 788 N N . LEU A 1 100 ? -0.405 11.273 -1.915 1.00 94.75 100 LEU A N 1
ATOM 789 C CA . LEU A 1 100 ? 0.613 11.830 -2.805 1.00 94.75 100 LEU A CA 1
ATOM 790 C C . LEU A 1 100 ? 0.328 11.456 -4.260 1.00 94.75 100 LEU A C 1
ATOM 792 O O . LEU A 1 100 ? -0.411 10.516 -4.546 1.00 94.75 100 LEU A O 1
ATOM 796 N N . LYS A 1 101 ? 0.940 12.184 -5.197 1.00 93.44 101 LYS A N 1
ATOM 797 C CA . LYS A 1 101 ? 0.745 11.958 -6.630 1.00 93.44 101 LYS A CA 1
ATOM 798 C C . LYS A 1 101 ? 1.861 11.101 -7.213 1.00 93.44 101 LYS A C 1
ATOM 800 O O . LYS A 1 101 ? 3.036 11.424 -7.072 1.00 93.44 101 LYS A O 1
ATOM 805 N N . ILE A 1 102 ? 1.470 10.081 -7.967 1.00 95.69 102 ILE A N 1
ATOM 806 C CA . ILE A 1 102 ? 2.356 9.288 -8.817 1.00 95.69 102 ILE A CA 1
ATOM 807 C C . ILE A 1 102 ? 1.742 9.156 -10.212 1.00 95.69 102 ILE A C 1
ATOM 809 O O . ILE A 1 102 ? 0.525 9.152 -10.390 1.00 95.69 102 ILE A O 1
ATOM 813 N N . THR A 1 103 ? 2.584 9.073 -11.232 1.00 96.38 103 THR A N 1
ATOM 814 C CA . THR A 1 103 ? 2.178 9.040 -12.636 1.00 96.38 103 THR A CA 1
ATOM 815 C C . THR A 1 103 ? 2.862 7.904 -13.390 1.00 96.38 103 THR A C 1
ATOM 817 O O . THR A 1 103 ? 3.841 7.309 -12.939 1.00 96.38 103 THR A O 1
ATOM 820 N N . ASN A 1 104 ? 2.395 7.626 -14.610 1.00 97.06 104 ASN A N 1
ATOM 821 C CA . ASN A 1 104 ? 3.0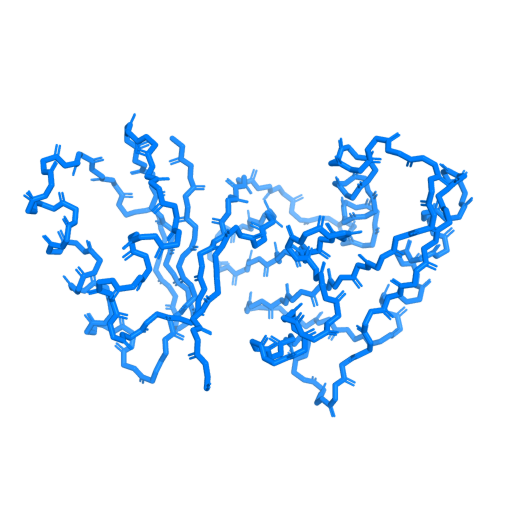64 6.666 -15.492 1.00 97.06 104 ASN A CA 1
ATOM 822 C C . ASN A 1 104 ? 4.517 7.076 -15.828 1.00 97.06 104 ASN A C 1
ATOM 824 O O . ASN A 1 104 ? 5.319 6.207 -16.167 1.00 97.06 104 ASN A O 1
ATOM 828 N N . LYS A 1 105 ? 4.883 8.367 -15.727 1.00 96.56 105 LYS A N 1
ATOM 829 C CA . LYS A 1 105 ? 6.275 8.817 -15.915 1.00 96.56 105 LYS A CA 1
ATOM 830 C C . LYS A 1 105 ? 7.176 8.314 -14.784 1.00 96.56 105 LYS A C 1
ATOM 832 O O . LYS A 1 105 ? 8.267 7.820 -15.065 1.00 96.56 105 LYS A O 1
ATOM 837 N N . ASP A 1 106 ? 6.686 8.342 -13.550 1.00 97.06 106 ASP A N 1
ATOM 838 C CA . ASP A 1 106 ? 7.405 7.830 -12.378 1.00 97.06 106 ASP A CA 1
ATOM 839 C C . ASP A 1 106 ? 7.597 6.309 -12.484 1.00 97.06 106 ASP A C 1
ATOM 841 O O . ASP A 1 106 ? 8.695 5.795 -12.277 1.00 97.06 106 ASP A O 1
ATOM 845 N N . LEU A 1 107 ? 6.577 5.576 -12.957 1.00 97.75 107 LEU A N 1
ATOM 846 C CA . LEU A 1 107 ? 6.689 4.133 -13.231 1.00 97.75 107 LEU A CA 1
ATOM 847 C C . LEU A 1 107 ? 7.769 3.804 -14.275 1.00 97.75 107 LEU A C 1
ATOM 849 O O . LEU A 1 107 ? 8.470 2.791 -14.165 1.00 97.75 107 LEU A O 1
ATOM 853 N N . VAL A 1 108 ? 7.933 4.657 -15.293 1.00 98.06 108 VAL A N 1
ATOM 854 C CA . VAL A 1 108 ? 9.016 4.523 -16.279 1.00 98.06 108 VAL A CA 1
ATOM 855 C C . VAL A 1 108 ? 10.378 4.735 -15.619 1.00 98.06 108 VAL A C 1
ATOM 857 O O . VAL A 1 108 ? 11.314 3.991 -15.927 1.00 98.06 108 VAL A O 1
ATOM 860 N N . GLU A 1 109 ? 10.510 5.706 -14.715 1.00 98.06 109 GLU A N 1
ATOM 861 C CA . GLU A 1 109 ? 11.756 5.943 -13.982 1.00 98.06 109 GLU A CA 1
ATOM 862 C C . GLU A 1 109 ? 12.103 4.772 -13.050 1.00 98.06 109 GLU A C 1
ATOM 864 O O . GLU A 1 109 ? 13.220 4.250 -13.115 1.00 98.06 109 GLU A O 1
ATOM 869 N N . ILE A 1 110 ? 11.136 4.283 -12.269 1.00 98.31 110 ILE A N 1
ATOM 870 C CA . ILE A 1 110 ? 11.285 3.097 -11.410 1.00 98.31 110 ILE A CA 1
ATOM 871 C C . ILE A 1 110 ? 11.752 1.899 -12.243 1.00 98.31 110 ILE A C 1
ATOM 873 O O . ILE A 1 110 ? 12.742 1.243 -11.912 1.00 98.31 110 ILE A O 1
ATOM 877 N N . LYS A 1 111 ? 11.118 1.651 -13.396 1.00 98.06 111 LYS A N 1
ATOM 878 C CA . LYS A 1 111 ? 11.529 0.579 -14.315 1.00 98.06 111 LYS A CA 1
ATOM 879 C C . LYS A 1 111 ? 12.956 0.768 -14.837 1.00 98.06 111 LYS A C 1
ATOM 881 O O . LYS A 1 111 ? 13.684 -0.216 -14.974 1.00 98.06 111 LYS A O 1
ATOM 886 N N . LYS A 1 112 ? 13.382 1.999 -15.148 1.00 98.12 112 LYS A N 1
ATOM 887 C CA . LYS A 1 112 ? 14.772 2.285 -15.559 1.00 98.12 112 LYS A CA 1
ATOM 888 C C . LYS A 1 112 ? 15.761 1.952 -14.440 1.00 98.12 112 LYS A C 1
ATOM 890 O O . LYS A 1 112 ? 16.806 1.376 -14.728 1.00 98.12 112 LYS A O 1
ATOM 895 N N . ARG A 1 113 ? 15.434 2.266 -13.184 1.00 97.44 113 ARG A N 1
ATOM 896 C CA . ARG A 1 113 ? 16.264 1.930 -12.015 1.00 97.44 113 ARG A CA 1
ATOM 897 C C . ARG A 1 113 ? 16.349 0.421 -11.800 1.00 97.44 113 ARG A C 1
ATOM 899 O O . ARG A 1 113 ? 17.448 -0.111 -11.710 1.00 97.44 113 ARG A O 1
ATOM 906 N N . LEU A 1 114 ? 15.223 -0.286 -11.861 1.00 96.88 114 LEU A N 1
ATOM 907 C CA . LEU A 1 114 ? 15.189 -1.752 -11.784 1.00 96.88 114 LEU A CA 1
ATOM 908 C C . LEU A 1 114 ? 16.018 -2.428 -12.885 1.00 96.88 114 LEU A C 1
ATOM 910 O 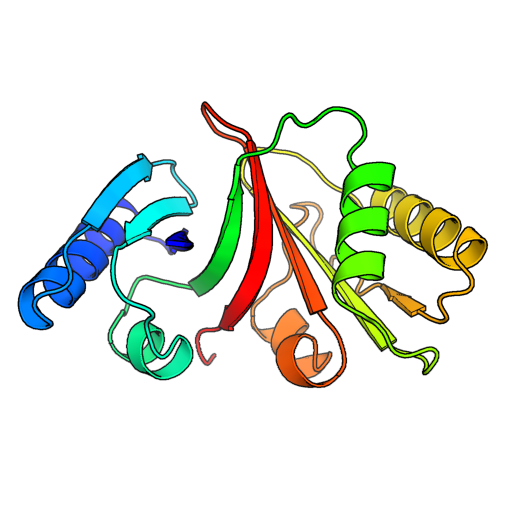O . LEU A 1 114 ? 16.700 -3.416 -12.625 1.00 96.88 114 LEU A O 1
ATOM 914 N N . ARG A 1 115 ? 16.030 -1.875 -14.105 1.00 95.62 115 ARG A N 1
ATOM 915 C CA . ARG A 1 115 ? 16.902 -2.368 -15.186 1.00 95.62 115 ARG A CA 1
ATOM 916 C C . ARG A 1 115 ? 18.387 -2.247 -14.845 1.00 95.62 115 ARG A C 1
ATOM 918 O O . ARG A 1 115 ? 19.129 -3.172 -15.147 1.00 95.62 115 ARG A O 1
ATOM 925 N N . LYS A 1 116 ? 18.810 -1.152 -14.199 1.00 96.06 116 LYS A N 1
ATOM 926 C CA . LYS A 1 116 ? 20.195 -0.988 -13.712 1.00 96.06 116 LYS A CA 1
ATOM 927 C C . LYS A 1 116 ? 20.549 -2.005 -12.619 1.00 96.06 116 LYS A C 1
ATOM 929 O O . LYS A 1 116 ? 21.710 -2.356 -12.478 1.00 96.06 116 LYS A O 1
ATOM 934 N N . LEU A 1 117 ? 19.547 -2.509 -11.898 1.00 94.50 117 LEU A N 1
ATOM 935 C CA . LEU A 1 117 ? 19.666 -3.592 -10.915 1.00 94.50 117 LEU A CA 1
ATOM 936 C C . LEU A 1 117 ? 19.490 -4.994 -11.539 1.00 94.50 117 LEU A C 1
ATOM 938 O O . LEU A 1 117 ? 19.222 -5.957 -10.827 1.00 94.50 117 LEU A O 1
ATOM 942 N N . ASN A 1 118 ? 19.597 -5.126 -12.867 1.00 94.19 118 ASN A N 1
ATOM 943 C CA . ASN A 1 118 ? 19.441 -6.383 -13.612 1.00 94.19 118 ASN A CA 1
ATOM 944 C C . ASN A 1 118 ? 18.072 -7.079 -13.454 1.00 94.19 118 ASN A C 1
ATOM 946 O O . ASN A 1 118 ? 17.943 -8.280 -13.693 1.00 94.19 118 ASN A O 1
ATOM 950 N N . LYS A 1 119 ? 17.009 -6.334 -13.118 1.00 95.38 119 LYS A N 1
ATOM 951 C CA . LYS A 1 119 ? 15.648 -6.878 -12.995 1.00 95.38 119 LYS A CA 1
ATOM 952 C C . LYS A 1 119 ? 14.858 -6.769 -14.302 1.00 95.38 119 LYS A C 1
ATOM 954 O O . LYS A 1 119 ? 14.590 -5.678 -14.815 1.00 95.38 119 LYS A O 1
ATOM 959 N N . LYS A 1 120 ? 14.407 -7.916 -14.825 1.00 95.44 120 LYS A N 1
ATOM 960 C CA . LYS A 1 120 ? 13.477 -7.992 -15.965 1.00 95.44 120 LYS A CA 1
ATOM 961 C C . LYS A 1 120 ? 12.049 -7.770 -15.467 1.00 95.44 120 LYS A C 1
ATOM 963 O O . LYS A 1 120 ? 11.497 -8.613 -14.774 1.00 95.44 120 LYS A O 1
ATOM 968 N N . CYS A 1 121 ? 11.427 -6.652 -15.834 1.00 95.88 121 CYS A N 1
ATOM 969 C CA . CYS A 1 121 ? 10.099 -6.317 -15.319 1.00 95.88 121 CYS A CA 1
ATOM 970 C C . CYS A 1 121 ? 9.196 -5.579 -16.321 1.00 95.88 121 CYS A C 1
ATOM 972 O O . CYS A 1 121 ? 9.654 -4.969 -17.299 1.00 95.88 121 CYS A O 1
ATOM 974 N N . ARG A 1 122 ? 7.887 -5.618 -16.056 1.00 96.81 122 ARG A N 1
ATOM 975 C CA . ARG A 1 122 ? 6.868 -4.738 -16.650 1.00 96.81 122 ARG A CA 1
ATOM 976 C C . ARG A 1 122 ? 6.110 -4.017 -15.536 1.00 96.81 122 ARG A C 1
ATOM 978 O O . ARG A 1 122 ? 5.842 -4.636 -14.515 1.00 96.81 122 ARG A O 1
ATOM 985 N N . PHE A 1 123 ? 5.771 -2.745 -15.736 1.00 97.81 123 PHE A N 1
ATOM 986 C CA . PHE A 1 123 ? 4.865 -2.050 -14.823 1.00 97.81 123 PHE A CA 1
ATOM 987 C C . PHE A 1 123 ? 3.427 -2.155 -15.331 1.00 97.81 123 PHE A C 1
ATOM 989 O O . PHE A 1 123 ? 3.210 -2.235 -16.544 1.00 97.81 123 PHE A O 1
ATOM 996 N N . VAL A 1 124 ? 2.464 -2.138 -14.416 1.00 98.06 124 VAL A N 1
ATOM 997 C CA . VAL A 1 124 ? 1.040 -1.995 -14.734 1.00 98.06 124 VAL A CA 1
ATOM 998 C C . VAL A 1 124 ? 0.729 -0.499 -14.857 1.00 98.06 124 VAL A C 1
ATOM 1000 O O . VAL A 1 124 ? 0.888 0.217 -13.872 1.00 98.06 124 VAL A O 1
ATOM 1003 N N . PRO A 1 125 ? 0.336 0.010 -16.041 1.00 97.38 125 PRO A N 1
ATOM 1004 C CA . PRO A 1 125 ? 0.038 1.428 -16.206 1.00 97.38 125 PRO A CA 1
ATOM 1005 C C . PRO A 1 125 ? -1.263 1.803 -15.493 1.00 97.38 125 PRO A C 1
ATOM 1007 O O . PRO A 1 125 ? -2.212 1.011 -15.441 1.00 97.38 125 PRO A O 1
ATOM 1010 N N . TYR A 1 126 ? -1.342 3.041 -15.016 1.00 96.81 126 TYR A N 1
ATOM 1011 C CA . TYR A 1 126 ? -2.593 3.582 -14.501 1.00 96.81 126 TYR A CA 1
ATOM 1012 C C . TYR A 1 126 ? -3.601 3.793 -15.632 1.00 96.81 126 TYR A C 1
ATOM 1014 O O . TYR A 1 126 ? -3.250 4.306 -16.699 1.00 96.81 126 TYR A O 1
ATOM 1022 N N . ARG A 1 127 ? -4.861 3.414 -15.385 1.00 91.44 127 ARG A N 1
ATOM 1023 C CA . ARG A 1 127 ? -5.993 3.712 -16.283 1.00 91.44 127 ARG A CA 1
ATOM 1024 C C . ARG A 1 127 ? -6.576 5.101 -16.033 1.00 91.44 127 ARG A C 1
ATOM 1026 O O . ARG A 1 127 ? -7.154 5.690 -16.939 1.00 91.44 127 ARG A O 1
ATOM 1033 N N . LYS A 1 128 ? -6.429 5.602 -14.808 1.00 86.31 128 LYS A N 1
ATOM 1034 C CA . LYS A 1 128 ? -6.809 6.945 -14.371 1.00 86.31 128 LYS A CA 1
ATOM 1035 C C . LYS A 1 128 ? -5.555 7.697 -13.929 1.00 86.31 128 LYS A C 1
ATOM 1037 O O . LYS A 1 128 ? -4.515 7.096 -13.695 1.00 86.31 128 LYS A O 1
ATOM 1042 N N . SER A 1 129 ? -5.625 9.018 -13.843 1.00 82.94 129 SER A N 1
ATOM 1043 C CA . SER A 1 129 ? -4.493 9.854 -13.424 1.00 82.94 129 SER A CA 1
ATOM 1044 C C . SER A 1 129 ? -4.400 10.047 -11.903 1.00 82.94 129 SER A C 1
ATOM 1046 O O . SER A 1 129 ? -3.747 10.990 -11.462 1.00 82.94 129 SER A O 1
ATOM 1048 N N . ASP A 1 130 ? -5.079 9.204 -11.121 1.00 90.31 130 ASP A N 1
ATOM 1049 C CA . ASP A 1 130 ? -5.114 9.235 -9.652 1.00 90.31 130 ASP A CA 1
ATOM 1050 C C . ASP A 1 130 ? -3.911 8.528 -9.008 1.00 90.31 130 ASP A C 1
ATOM 1052 O O . ASP A 1 130 ? -3.646 8.736 -7.833 1.00 90.31 130 ASP A O 1
ATOM 1056 N N . GLY A 1 131 ? -3.143 7.751 -9.778 1.00 94.44 131 GLY A N 1
ATOM 1057 C CA . GLY A 1 131 ? -1.954 7.072 -9.263 1.00 94.44 131 GLY A CA 1
ATOM 1058 C C . GLY A 1 131 ? -2.278 5.852 -8.397 1.00 94.44 131 GLY A C 1
ATOM 1059 O O . GLY A 1 131 ? -1.431 5.412 -7.622 1.00 94.44 131 GLY A O 1
ATOM 1060 N N . VAL A 1 132 ? -3.485 5.295 -8.539 1.00 96.75 132 VAL A N 1
ATOM 1061 C CA . VAL A 1 132 ? -3.946 4.120 -7.793 1.00 96.75 132 VAL A CA 1
ATOM 1062 C C . VAL A 1 132 ? -4.354 3.017 -8.765 1.00 96.75 132 VAL A C 1
ATOM 1064 O O . VAL A 1 132 ? -5.078 3.234 -9.738 1.00 96.75 132 VAL A O 1
ATOM 1067 N N . LEU A 1 133 ? -3.898 1.792 -8.509 1.00 97.00 133 LEU A N 1
ATOM 1068 C CA . LEU A 1 133 ? -4.375 0.611 -9.221 1.00 97.00 133 LEU A CA 1
ATOM 1069 C C . LEU A 1 133 ? -5.694 0.132 -8.618 1.00 97.00 133 LEU A C 1
ATOM 1071 O O . LEU A 1 133 ? -5.841 0.044 -7.398 1.00 97.00 133 LEU A O 1
ATOM 1075 N N . SER A 1 134 ? -6.657 -0.225 -9.468 1.00 95.50 134 SER A N 1
ATOM 1076 C CA . SER A 1 134 ? -7.888 -0.871 -9.000 1.00 95.50 134 SER A CA 1
ATOM 1077 C C . SER A 1 134 ? -7.638 -2.319 -8.570 1.00 95.50 134 SER A C 1
ATOM 1079 O O . SER A 1 134 ? -6.723 -2.966 -9.081 1.00 95.50 134 SER A O 1
ATOM 1081 N N . SER A 1 135 ? -8.503 -2.872 -7.713 1.00 94.12 135 SER A N 1
ATOM 1082 C CA . SER A 1 135 ? -8.459 -4.293 -7.327 1.00 94.12 135 SER A CA 1
ATOM 1083 C C . SER A 1 135 ? -8.431 -5.215 -8.554 1.00 94.12 135 SER A C 1
ATOM 1085 O O . SER A 1 135 ? -7.619 -6.130 -8.635 1.00 94.12 135 SER A O 1
ATOM 1087 N N . VAL A 1 136 ? -9.203 -4.887 -9.598 1.00 94.50 136 VAL A N 1
ATOM 1088 C CA . VAL A 1 136 ? -9.187 -5.606 -10.885 1.00 94.50 136 VAL A CA 1
ATOM 1089 C C . VAL A 1 136 ? -7.814 -5.559 -11.561 1.00 94.50 136 VAL A C 1
ATOM 1091 O O . VAL A 1 136 ? -7.374 -6.564 -12.119 1.00 94.50 136 VAL A O 1
ATOM 1094 N N . GLN A 1 137 ? -7.131 -4.408 -11.558 1.00 96.50 137 GLN A N 1
ATOM 1095 C CA . GLN A 1 137 ? -5.785 -4.304 -12.130 1.00 96.50 137 GLN A CA 1
ATOM 1096 C C . GLN A 1 137 ? -4.782 -5.137 -11.338 1.00 96.50 137 GLN A C 1
ATOM 1098 O O . GLN A 1 137 ? -3.960 -5.813 -11.955 1.00 96.50 137 GLN A O 1
ATOM 1103 N N . VAL A 1 138 ? -4.868 -5.115 -10.011 1.00 96.44 138 VAL A N 1
ATOM 1104 C CA . VAL A 1 138 ? -3.982 -5.875 -9.126 1.00 96.44 138 VAL A CA 1
ATOM 1105 C C . VAL A 1 138 ? -4.167 -7.382 -9.341 1.00 96.44 138 VAL A C 1
ATOM 1107 O O . VAL A 1 138 ? -3.193 -8.088 -9.619 1.00 96.44 138 VAL A O 1
ATOM 1110 N N . THR A 1 139 ? -5.415 -7.858 -9.347 1.00 94.44 139 THR A N 1
ATOM 1111 C CA . THR A 1 139 ? -5.748 -9.278 -9.525 1.00 94.44 139 THR A CA 1
ATOM 1112 C C . THR A 1 139 ? -5.451 -9.775 -10.940 1.00 94.44 139 THR A C 1
ATOM 1114 O O . THR A 1 139 ? -4.729 -10.754 -11.100 1.00 94.44 139 THR A O 1
ATOM 1117 N N . LYS A 1 140 ? -5.922 -9.092 -11.997 1.00 94.69 140 LYS A N 1
ATOM 1118 C CA . LYS A 1 140 ? -5.738 -9.561 -13.390 1.00 94.69 140 LYS A CA 1
ATOM 1119 C C . LYS A 1 140 ? -4.291 -9.496 -13.888 1.00 94.69 140 LYS A C 1
ATOM 1121 O O . LYS A 1 140 ? -3.971 -10.123 -14.893 1.00 94.69 140 LYS A O 1
ATOM 1126 N N . ASN A 1 141 ? -3.422 -8.731 -13.224 1.00 95.50 141 ASN A N 1
ATOM 1127 C CA . ASN A 1 141 ? -1.985 -8.716 -13.519 1.00 95.50 141 ASN A CA 1
ATOM 1128 C C . ASN A 1 141 ? -1.174 -9.649 -12.602 1.00 95.50 141 ASN A C 1
ATOM 1130 O O . ASN A 1 141 ? 0.056 -9.583 -12.639 1.00 95.50 141 ASN A O 1
ATOM 1134 N N . ASN A 1 142 ? -1.838 -10.503 -11.808 1.00 93.62 142 ASN A N 1
ATOM 1135 C CA . ASN A 1 142 ? -1.231 -11.456 -10.873 1.00 93.62 142 ASN A CA 1
ATOM 1136 C C . ASN A 1 142 ? -0.234 -10.810 -9.899 1.00 93.62 142 ASN A C 1
ATOM 1138 O O . ASN A 1 142 ? 0.761 -11.434 -9.526 1.00 93.62 142 ASN A O 1
ATOM 1142 N N . LEU A 1 143 ? -0.477 -9.563 -9.477 1.00 96.25 143 LEU A N 1
ATOM 1143 C CA . LEU A 1 143 ? 0.508 -8.827 -8.685 1.00 96.25 143 LEU A CA 1
ATOM 1144 C C . LEU A 1 143 ? 0.755 -9.457 -7.312 1.00 96.25 143 LEU A C 1
ATOM 1146 O O . LEU A 1 143 ? 1.860 -9.344 -6.821 1.00 96.25 143 LEU A O 1
ATOM 1150 N N . LEU A 1 144 ? -0.198 -10.168 -6.708 1.00 93.69 144 LEU A N 1
ATOM 1151 C CA . LEU A 1 144 ? 0.033 -10.821 -5.408 1.00 93.69 144 LEU A CA 1
ATOM 1152 C C . LEU A 1 144 ? 0.690 -12.208 -5.527 1.00 93.69 144 LEU A C 1
ATOM 1154 O O . LEU A 1 144 ? 1.232 -12.704 -4.547 1.00 93.69 144 LEU A O 1
ATOM 1158 N N . LYS A 1 145 ? 0.636 -12.849 -6.704 1.00 91.06 145 LYS A N 1
ATOM 1159 C CA . LYS A 1 145 ? 1.114 -14.233 -6.904 1.00 91.06 145 LYS A CA 1
ATOM 1160 C C . LYS A 1 145 ? 2.460 -14.308 -7.622 1.00 91.06 145 LYS A C 1
ATOM 1162 O O . LYS A 1 145 ? 3.327 -15.080 -7.235 1.00 91.06 145 LYS A O 1
ATOM 1167 N N . GLU A 1 146 ? 2.624 -13.522 -8.684 1.00 90.50 146 GLU A N 1
ATOM 1168 C CA . GLU A 1 146 ? 3.767 -13.597 -9.613 1.00 90.50 146 GLU A CA 1
ATOM 1169 C C . GLU A 1 146 ? 4.521 -12.262 -9.725 1.00 90.50 146 GLU A C 1
ATOM 1171 O O . GLU A 1 146 ? 5.472 -12.117 -10.499 1.00 90.50 146 GLU A O 1
ATOM 1176 N N . GLY A 1 147 ? 4.064 -11.252 -8.992 1.00 95.00 147 GLY A N 1
ATOM 1177 C CA . GLY A 1 147 ? 4.572 -9.895 -9.049 1.00 95.00 147 GLY A CA 1
ATOM 1178 C C . GLY A 1 147 ? 4.594 -9.256 -7.673 1.00 95.00 147 GLY A C 1
ATOM 1179 O O . GLY A 1 147 ? 4.837 -9.923 -6.672 1.00 95.00 147 GLY A O 1
ATOM 1180 N N . LEU A 1 148 ? 4.349 -7.951 -7.651 1.00 96.81 148 LEU A N 1
ATOM 1181 C CA . LEU A 1 148 ? 3.994 -7.218 -6.441 1.00 96.81 148 LEU A CA 1
ATOM 1182 C C . LEU A 1 148 ? 3.296 -5.911 -6.794 1.00 96.81 148 LEU A C 1
ATOM 1184 O O . LEU A 1 148 ? 3.519 -5.335 -7.860 1.00 96.81 148 LEU A O 1
ATOM 1188 N N . GLU A 1 149 ? 2.493 -5.412 -5.872 1.00 98.25 149 GLU A N 1
ATOM 1189 C CA . GLU A 1 149 ? 2.104 -4.010 -5.832 1.00 98.25 149 GLU A CA 1
ATOM 1190 C C . GLU A 1 149 ? 2.824 -3.360 -4.652 1.00 98.25 149 GLU A C 1
ATOM 1192 O O . GLU A 1 149 ? 2.664 -3.820 -3.523 1.00 98.25 149 GLU A O 1
ATOM 1197 N N . ILE A 1 150 ? 3.607 -2.312 -4.916 1.00 98.31 150 ILE A N 1
ATOM 1198 C CA . ILE A 1 150 ? 4.117 -1.432 -3.862 1.00 98.31 150 ILE A CA 1
ATOM 1199 C C . ILE A 1 150 ? 3.080 -0.351 -3.587 1.00 98.31 150 ILE A C 1
ATOM 1201 O O . ILE A 1 150 ? 2.512 0.217 -4.517 1.00 98.31 150 ILE A O 1
ATOM 1205 N N . VAL A 1 151 ? 2.856 -0.032 -2.322 1.00 98.50 151 VAL A N 1
ATOM 1206 C CA . VAL A 1 151 ? 1.958 1.045 -1.918 1.00 98.50 151 VAL A CA 1
ATOM 1207 C C . VAL A 1 151 ? 2.747 2.100 -1.159 1.00 98.50 151 VAL A C 1
ATOM 1209 O O . VAL A 1 151 ? 3.513 1.777 -0.254 1.00 98.50 151 VAL A O 1
ATOM 1212 N N . LEU A 1 152 ? 2.561 3.356 -1.557 1.00 98.31 152 LEU A N 1
ATOM 1213 C CA . LEU A 1 152 ? 3.070 4.543 -0.882 1.00 98.31 152 LEU A CA 1
ATOM 1214 C C . LEU A 1 152 ? 1.910 5.253 -0.195 1.00 98.31 152 LEU A C 1
ATOM 1216 O O . LEU A 1 152 ? 0.889 5.523 -0.829 1.00 98.31 152 LEU A O 1
ATOM 1220 N N . LEU A 1 153 ? 2.078 5.578 1.077 1.00 98.31 153 LEU A N 1
ATOM 1221 C CA . LEU A 1 153 ? 1.084 6.296 1.866 1.00 98.31 153 LEU A CA 1
ATOM 1222 C C . LEU A 1 153 ? 1.726 7.564 2.405 1.00 98.31 153 LEU A C 1
ATOM 1224 O O . LEU A 1 153 ? 2.818 7.503 2.965 1.00 98.31 153 LEU A O 1
ATOM 1228 N N . GLN A 1 154 ? 1.056 8.695 2.229 1.00 97.69 154 GLN A N 1
ATOM 1229 C CA . GLN A 1 154 ? 1.482 9.975 2.771 1.00 97.69 154 GLN A CA 1
ATOM 1230 C C . GLN A 1 154 ? 0.334 10.599 3.561 1.00 97.69 154 GLN A C 1
ATOM 1232 O O . GLN A 1 154 ? -0.672 10.999 2.982 1.00 97.69 154 GLN A O 1
ATOM 1237 N N . GLY A 1 155 ? 0.514 10.714 4.870 1.00 96.25 155 GLY A N 1
ATOM 1238 C CA . GLY A 1 155 ? -0.273 11.591 5.730 1.00 96.25 155 GLY A CA 1
ATOM 1239 C C . GLY A 1 155 ? 0.677 12.464 6.541 1.00 96.25 155 GLY A C 1
ATOM 1240 O O . GLY A 1 155 ? 1.567 13.108 5.971 1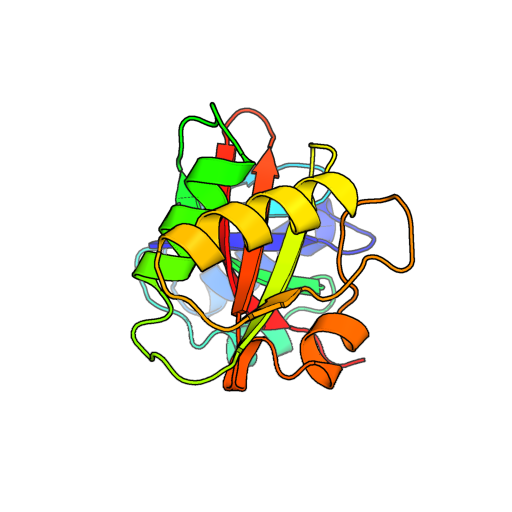.00 96.25 155 GLY A O 1
ATOM 1241 N N . ASN A 1 156 ? 0.536 12.432 7.864 1.00 96.12 156 ASN A N 1
ATOM 1242 C CA . ASN A 1 156 ? 1.503 13.013 8.797 1.00 96.12 156 ASN A CA 1
ATOM 1243 C C . ASN A 1 156 ? 2.857 12.298 8.734 1.00 96.12 156 ASN A C 1
ATOM 1245 O O . ASN A 1 156 ? 3.899 12.932 8.913 1.00 96.12 156 ASN A O 1
ATOM 1249 N N . LYS A 1 157 ? 2.846 10.991 8.459 1.00 97.31 157 LYS A N 1
ATOM 1250 C CA . LYS A 1 157 ? 4.048 10.195 8.200 1.00 97.31 157 LYS A CA 1
ATOM 1251 C C . LYS A 1 157 ? 3.988 9.594 6.801 1.00 97.31 157 LYS A C 1
ATOM 1253 O O . LYS A 1 157 ? 2.945 9.588 6.141 1.00 97.31 157 LYS A O 1
ATOM 1258 N N . SER A 1 158 ? 5.131 9.105 6.333 1.00 97.94 158 SER A N 1
ATOM 1259 C CA . SER A 1 158 ? 5.218 8.380 5.069 1.00 97.94 158 SER A CA 1
ATOM 1260 C C . SER A 1 158 ? 5.392 6.895 5.345 1.00 97.94 158 SER A C 1
ATOM 1262 O O . SER A 1 158 ? 6.188 6.507 6.197 1.00 97.94 158 SER A O 1
ATOM 1264 N N . TYR A 1 159 ? 4.696 6.061 4.581 1.00 98.50 159 TYR A N 1
ATOM 1265 C CA . TYR A 1 159 ? 4.856 4.614 4.639 1.00 98.50 159 TYR A CA 1
ATOM 1266 C C . TYR A 1 159 ? 5.083 4.048 3.249 1.00 98.50 159 TYR A C 1
ATOM 1268 O O . TYR A 1 159 ? 4.556 4.552 2.251 1.00 98.50 159 TYR A O 1
ATOM 1276 N N . LEU A 1 160 ? 5.850 2.968 3.199 1.00 98.38 160 LEU A N 1
ATOM 1277 C CA . LEU A 1 160 ? 6.056 2.171 2.004 1.00 98.38 160 LEU A CA 1
ATOM 1278 C C . LEU A 1 160 ? 5.806 0.712 2.351 1.00 98.38 160 LEU A C 1
ATOM 1280 O O . LEU A 1 160 ? 6.261 0.222 3.378 1.00 98.38 160 LEU A O 1
ATOM 1284 N N . GLY A 1 161 ? 5.093 0.010 1.482 1.00 97.88 161 GLY A N 1
ATOM 1285 C CA . GLY A 1 161 ? 4.767 -1.383 1.729 1.00 97.88 161 GLY A CA 1
ATOM 1286 C C . GLY A 1 161 ? 4.359 -2.148 0.492 1.00 97.88 161 GLY A C 1
ATOM 1287 O O . GLY A 1 161 ? 4.437 -1.639 -0.627 1.00 97.88 161 GLY A O 1
ATOM 1288 N N . LYS A 1 162 ? 3.902 -3.379 0.701 1.00 97.75 162 LYS A N 1
ATOM 1289 C CA . LYS A 1 162 ? 3.374 -4.255 -0.349 1.00 97.75 162 LYS A CA 1
ATOM 1290 C C . LYS A 1 162 ? 1.930 -4.637 -0.053 1.00 97.75 162 LYS A C 1
ATOM 1292 O O . LYS A 1 162 ? 1.577 -4.918 1.091 1.00 97.75 162 LYS A O 1
ATOM 1297 N N . THR A 1 163 ? 1.098 -4.695 -1.084 1.00 98.31 163 THR A N 1
ATOM 1298 C CA . THR A 1 163 ? -0.255 -5.244 -0.941 1.00 98.31 163 THR A CA 1
ATOM 1299 C C . THR A 1 163 ? -0.177 -6.740 -0.641 1.00 98.31 163 THR A C 1
ATOM 1301 O O . THR A 1 163 ? 0.475 -7.482 -1.377 1.00 98.31 163 THR A O 1
ATOM 1304 N N . ILE A 1 164 ? -0.863 -7.181 0.414 1.00 97.31 164 ILE A N 1
ATOM 1305 C CA . ILE A 1 164 ? -0.886 -8.584 0.866 1.00 97.31 164 ILE A CA 1
ATOM 1306 C C . ILE A 1 164 ? -2.272 -9.235 0.761 1.00 97.31 164 ILE A C 1
ATOM 1308 O O . ILE A 1 164 ? -2.365 -10.457 0.719 1.00 97.31 164 ILE A O 1
ATOM 1312 N N . ALA A 1 165 ? -3.342 -8.441 0.681 1.00 97.62 165 ALA A N 1
ATOM 1313 C CA . ALA A 1 165 ? -4.703 -8.921 0.436 1.00 97.62 165 ALA A CA 1
ATOM 1314 C C . ALA A 1 165 ? -5.514 -7.868 -0.313 1.00 97.62 165 ALA A C 1
ATOM 1316 O O . ALA A 1 165 ? -5.324 -6.675 -0.085 1.00 97.62 165 ALA A O 1
ATOM 1317 N N . VAL A 1 166 ? -6.428 -8.300 -1.180 1.00 96.75 166 VAL A N 1
ATOM 1318 C CA . VAL A 1 166 ? -7.296 -7.424 -1.985 1.00 96.75 166 VAL A CA 1
ATOM 1319 C C . VAL A 1 166 ? -8.727 -7.942 -1.915 1.00 96.75 166 VAL A C 1
ATOM 1321 O O . VAL A 1 166 ? -8.946 -9.151 -1.898 1.00 96.75 166 VAL A O 1
ATOM 1324 N N . GLN A 1 167 ? -9.693 -7.027 -1.849 1.00 92.25 167 GLN A N 1
ATOM 1325 C CA . GLN A 1 167 ? -11.110 -7.367 -1.825 1.00 92.25 167 GLN A CA 1
ATOM 1326 C C . GLN A 1 167 ? -11.542 -7.932 -3.183 1.00 92.25 167 GLN A C 1
ATOM 1328 O O . GLN A 1 167 ? -11.155 -7.404 -4.236 1.00 92.25 167 GLN A O 1
ATOM 1333 N N . ASP A 1 168 ? -12.358 -8.983 -3.148 1.00 86.38 168 ASP A N 1
ATOM 1334 C CA . ASP A 1 168 ? -13.008 -9.525 -4.339 1.00 86.38 168 ASP A CA 1
ATOM 1335 C C . ASP A 1 168 ? -13.968 -8.485 -4.955 1.00 86.38 168 ASP A C 1
ATOM 1337 O O . ASP A 1 168 ? -14.453 -7.582 -4.269 1.00 86.38 168 ASP A O 1
ATOM 1341 N N . PHE A 1 169 ? -14.192 -8.570 -6.268 1.00 81.88 169 PHE A N 1
ATOM 1342 C CA . PHE A 1 169 ? -14.926 -7.577 -7.065 1.00 81.88 169 PHE A CA 1
ATOM 1343 C C . PHE A 1 169 ? -16.006 -8.205 -7.941 1.00 81.88 169 PHE A C 1
ATOM 1345 O O . PHE A 1 169 ? -15.855 -9.393 -8.307 1.00 81.88 169 PHE A O 1
#

Foldseek 3Di:
DKKKWFWADDQVVQVVQLVVLCVVVVWDWDFPDGDPGMTMIDTPDDDPFAVSVVSTDTTFFMWDKDFDDDDPVLQVVLVVQCVVDVDQDEFEEEEAEEPDFDAVVSVVSNVVSNVVVNHHYHYQHDPDRNRHDHLCSCVVRVCQNGRWYWYWYDDVTIMITTTNYGDDD